Protein AF-A0A1Y2P189-F1 (afdb_monomer)

Solvent-accessible surface area (backbone atoms only — not comparable to full-atom values): 5475 Å² total; per-residue (Å²): 137,90,76,90,80,52,74,67,56,59,51,51,57,57,55,46,60,53,51,62,73,75,42,102,58,95,68,78,78,78,86,77,56,53,72,48,76,42,66,56,98,86,44,70,35,36,37,38,34,44,51,90,64,102,53,94,42,74,49,77,46,73,66,39,88,86,57,56,68,66,59,55,48,52,52,51,52,51,51,52,61,74,62,64,122

Radius of gyration: 15.84 Å; Cα contacts (8 Å, |Δi|>4): 71; chains: 1; bounding box: 47×31×28 Å

Sequence (85 aa):
MGRERSLPVAVARRGWQLVDTFLPVPVPPMPFVYHFDFVRDGEPVLTVERLWGLRDRYVVHVRDPELDPVLALCMAVGLDALQSR

Nearest PDB structures (foldseek):
  5c5k-assembly1_B  TM=3.019E-01  e=3.706E+00  Deinococcus radiodurans R1 = ATCC 13939 = DSM 20539

Organism: NCBI:txid1319510

Structure (mmCIF, N/CA/C/O backbone):
data_AF-A0A1Y2P189-F1
#
_entry.id   AF-A0A1Y2P189-F1
#
loop_
_a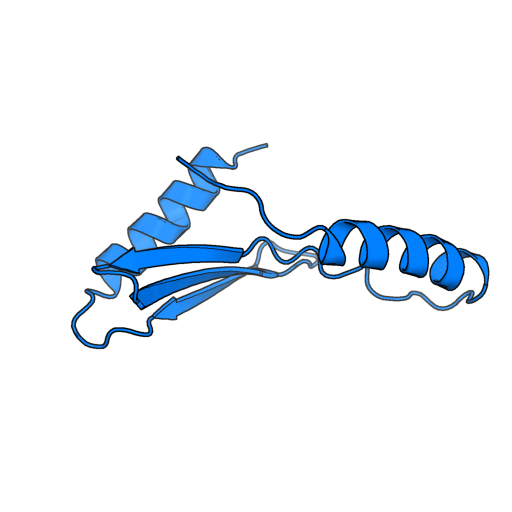tom_site.group_PDB
_atom_site.id
_atom_site.type_symbol
_atom_site.label_atom_id
_atom_site.label_alt_id
_atom_site.label_comp_id
_atom_site.label_asym_id
_atom_site.label_entity_id
_atom_site.label_seq_id
_atom_site.pdbx_PDB_ins_code
_atom_site.Cartn_x
_atom_site.Cartn_y
_atom_site.Cartn_z
_atom_site.occupancy
_atom_site.B_iso_or_equiv
_atom_site.auth_seq_id
_atom_site.auth_comp_id
_atom_site.auth_asym_id
_atom_site.auth_atom_id
_atom_site.pdbx_PDB_model_num
ATOM 1 N N . MET A 1 1 ? -0.006 15.815 3.971 1.00 36.38 1 MET A N 1
ATOM 2 C CA . MET A 1 1 ? 1.404 16.175 4.245 1.00 36.38 1 MET A CA 1
ATOM 3 C C . MET A 1 1 ? 2.165 14.879 4.498 1.00 36.38 1 MET A C 1
ATOM 5 O O . MET A 1 1 ? 2.133 14.373 5.611 1.00 36.38 1 MET A O 1
ATOM 9 N N . GLY A 1 2 ? 2.722 14.271 3.445 1.00 38.53 2 GLY A N 1
ATOM 10 C CA . GLY A 1 2 ? 3.439 12.996 3.543 1.00 38.53 2 GLY A CA 1
ATOM 11 C C . GLY A 1 2 ? 4.818 13.222 4.148 1.00 38.53 2 GLY A C 1
ATOM 12 O 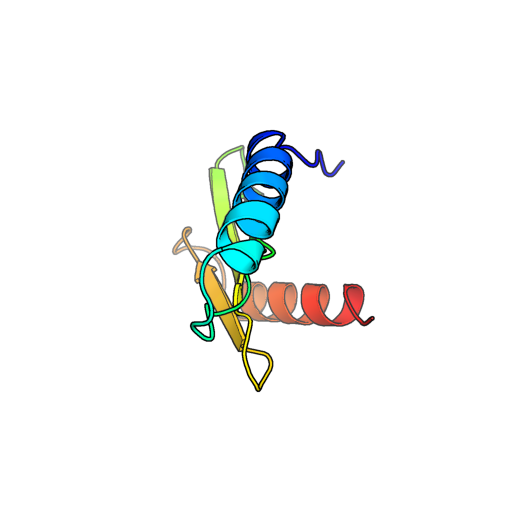O . GLY A 1 2 ? 5.649 13.902 3.555 1.00 38.53 2 GLY A O 1
ATOM 13 N N . ARG A 1 3 ? 5.038 12.719 5.362 1.00 39.34 3 ARG A N 1
ATOM 14 C CA . ARG A 1 3 ? 6.319 12.820 6.060 1.00 39.34 3 ARG A CA 1
ATOM 15 C C . ARG A 1 3 ? 7.086 11.532 5.792 1.00 39.34 3 ARG A C 1
ATOM 17 O O . ARG A 1 3 ? 6.833 10.515 6.428 1.00 39.34 3 ARG A O 1
ATOM 24 N N . GLU A 1 4 ? 7.989 11.582 4.824 1.00 31.33 4 GLU A N 1
ATOM 25 C CA . GLU A 1 4 ? 8.853 10.464 4.459 1.00 31.33 4 GLU A CA 1
ATOM 26 C C . GLU A 1 4 ? 9.836 10.209 5.612 1.00 31.33 4 GLU A C 1
ATOM 28 O O . GLU A 1 4 ? 10.822 10.919 5.815 1.00 31.33 4 GLU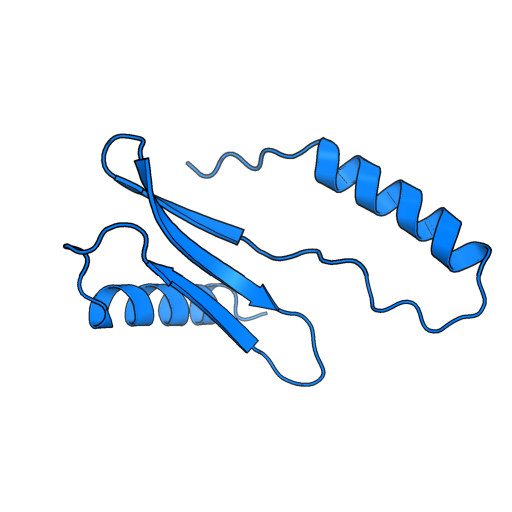 A O 1
ATOM 33 N N . ARG A 1 5 ? 9.497 9.242 6.467 1.00 58.19 5 ARG A N 1
ATOM 34 C CA . ARG A 1 5 ? 10.307 8.852 7.617 1.00 58.19 5 ARG A CA 1
ATOM 35 C C . ARG A 1 5 ? 10.834 7.454 7.376 1.00 58.19 5 ARG A C 1
ATOM 37 O O . ARG A 1 5 ? 10.171 6.482 7.705 1.00 58.19 5 ARG A O 1
ATOM 44 N N . SER A 1 6 ? 12.073 7.361 6.913 1.00 48.88 6 SER A N 1
ATOM 45 C CA . SER A 1 6 ? 12.952 6.288 7.380 1.00 48.88 6 SER A CA 1
ATOM 46 C C . SER A 1 6 ? 14.404 6.518 6.961 1.00 48.88 6 SER A C 1
ATOM 48 O O . SER A 1 6 ? 14.931 5.903 6.042 1.00 48.88 6 SER A O 1
ATOM 50 N N . LEU A 1 7 ? 15.110 7.331 7.749 1.00 53.22 7 LEU A N 1
ATOM 51 C CA . LEU A 1 7 ? 16.566 7.225 7.919 1.00 53.22 7 LEU A CA 1
ATOM 52 C C . LEU A 1 7 ? 17.072 5.752 7.943 1.00 53.22 7 LEU A C 1
ATOM 54 O O . LEU A 1 7 ? 18.084 5.468 7.303 1.00 53.22 7 LEU A O 1
ATOM 58 N N . PRO A 1 8 ? 16.367 4.790 8.585 1.00 53.62 8 PRO A N 1
ATOM 59 C CA . PRO A 1 8 ? 16.709 3.366 8.499 1.00 53.62 8 PRO A CA 1
ATOM 60 C C . PRO A 1 8 ? 16.733 2.771 7.079 1.00 53.62 8 PRO A C 1
ATOM 62 O O . PRO A 1 8 ? 17.582 1.927 6.804 1.00 53.62 8 PRO A O 1
ATOM 65 N N . VAL A 1 9 ? 15.886 3.231 6.151 1.00 55.09 9 VAL A N 1
ATOM 66 C CA . VAL A 1 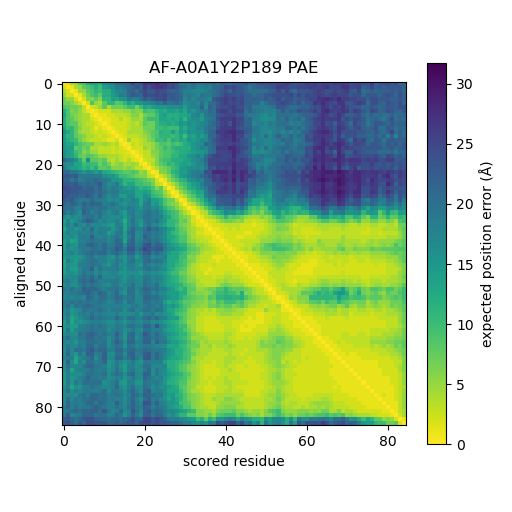9 ? 15.866 2.754 4.752 1.00 55.09 9 VAL A CA 1
ATOM 67 C C . VAL A 1 9 ? 17.098 3.235 3.982 1.00 55.09 9 VAL A C 1
ATOM 69 O O . VAL A 1 9 ? 17.660 2.495 3.172 1.00 55.09 9 VAL A O 1
ATOM 72 N N . ALA A 1 10 ? 17.578 4.447 4.274 1.00 56.53 10 ALA A N 1
ATOM 73 C CA . ALA A 1 10 ? 18.797 4.978 3.666 1.00 56.53 10 ALA A CA 1
ATOM 74 C C . ALA A 1 10 ? 20.053 4.204 4.110 1.00 56.53 10 ALA A C 1
ATOM 76 O O . ALA A 1 10 ? 20.948 3.953 3.300 1.00 56.53 10 ALA A O 1
ATOM 77 N N . VAL A 1 11 ? 20.107 3.785 5.378 1.00 64.62 11 VAL A N 1
ATOM 78 C CA . VAL A 1 11 ? 21.219 2.982 5.913 1.00 64.62 11 VAL A CA 1
ATOM 79 C C . VAL A 1 11 ? 21.174 1.554 5.374 1.00 64.62 11 VAL A C 1
ATOM 81 O O . VAL A 1 11 ? 22.208 1.042 4.942 1.00 64.62 11 VAL A O 1
ATOM 84 N N . ALA A 1 12 ? 19.986 0.944 5.314 1.00 61.47 12 ALA A N 1
ATOM 85 C CA . ALA A 1 12 ? 19.801 -0.376 4.719 1.00 61.47 12 ALA A CA 1
ATOM 86 C C . ALA A 1 12 ? 20.326 -0.404 3.271 1.00 61.47 12 ALA A C 1
ATOM 88 O O . ALA A 1 12 ? 21.191 -1.220 2.953 1.00 61.47 12 ALA A O 1
ATOM 89 N N . ARG A 1 13 ? 19.927 0.568 2.434 1.00 62.38 13 ARG A N 1
ATOM 90 C CA . ARG A 1 13 ? 20.406 0.714 1.043 1.00 62.38 13 ARG A CA 1
ATOM 91 C C . ARG A 1 13 ? 21.930 0.665 0.923 1.00 62.38 13 ARG A C 1
ATOM 93 O O . ARG A 1 13 ? 22.464 0.010 0.032 1.00 62.38 13 ARG A O 1
ATOM 100 N N . ARG A 1 14 ? 22.632 1.371 1.812 1.00 62.97 14 ARG A N 1
ATOM 101 C CA . AR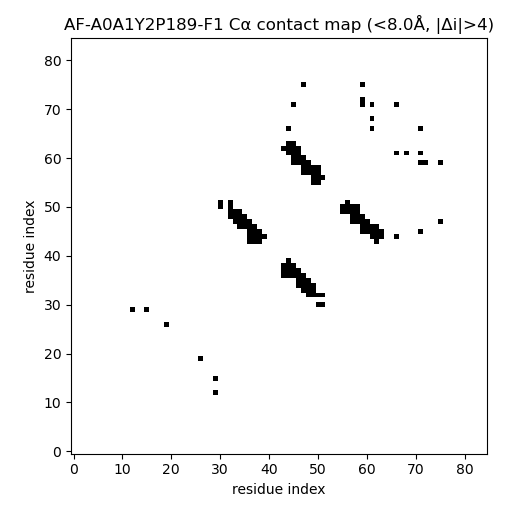G A 1 14 ? 24.095 1.479 1.780 1.00 62.97 14 ARG A CA 1
ATOM 102 C C . ARG A 1 14 ? 24.785 0.193 2.234 1.00 62.97 14 ARG A C 1
ATOM 104 O O . ARG A 1 14 ? 25.802 -0.175 1.658 1.00 62.97 14 ARG A O 1
ATOM 111 N N . GLY A 1 15 ? 24.222 -0.506 3.221 1.00 65.56 15 GLY A N 1
ATOM 112 C CA . GLY A 1 15 ? 24.716 -1.819 3.649 1.00 65.56 15 GLY A CA 1
ATOM 113 C C . GLY A 1 15 ? 24.593 -2.879 2.552 1.00 65.56 15 GLY A C 1
ATOM 114 O O . GLY A 1 15 ? 25.482 -3.709 2.390 1.00 65.56 15 GLY A O 1
ATOM 115 N N . TRP A 1 16 ? 23.539 -2.806 1.739 1.00 59.59 16 TRP A N 1
ATOM 116 C CA . TRP A 1 16 ? 23.298 -3.760 0.655 1.00 59.59 16 TRP A CA 1
ATOM 117 C C . TRP A 1 16 ? 24.228 -3.614 -0.537 1.00 59.59 16 TRP A C 1
ATOM 119 O O . TRP A 1 16 ? 24.672 -4.622 -1.068 1.00 59.59 16 TRP A O 1
ATOM 129 N N . GLN A 1 17 ? 24.590 -2.385 -0.919 1.00 59.44 17 GLN A N 1
ATOM 130 C CA . GLN A 1 17 ? 25.604 -2.163 -1.958 1.00 59.44 17 GLN A CA 1
ATOM 131 C C . GLN A 1 17 ? 26.943 -2.821 -1.600 1.00 59.44 17 GLN A C 1
ATOM 133 O O . GLN A 1 17 ? 27.656 -3.297 -2.480 1.00 59.44 17 GLN A O 1
ATOM 138 N N . LEU A 1 18 ? 27.272 -2.885 -0.307 1.00 64.88 18 LEU A N 1
ATOM 139 C CA . LEU A 1 18 ? 28.460 -3.588 0.165 1.00 64.88 18 LEU A CA 1
ATOM 140 C C . LEU A 1 18 ? 28.274 -5.109 0.065 1.00 64.88 18 LEU A C 1
ATOM 142 O O .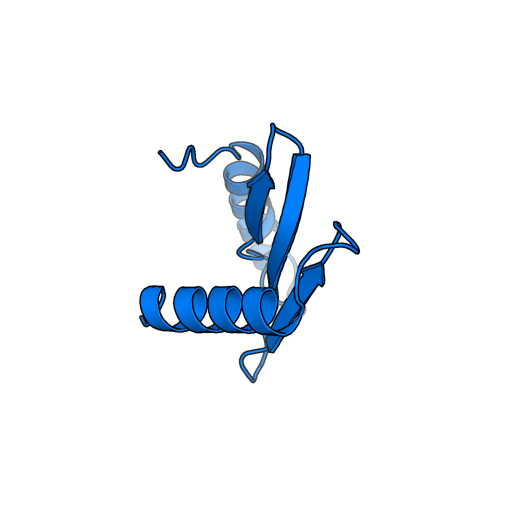 LEU A 1 18 ? 29.151 -5.778 -0.462 1.00 64.88 18 LEU A O 1
ATOM 146 N N . VAL A 1 19 ? 27.131 -5.658 0.489 1.00 62.69 19 VAL A N 1
ATOM 147 C CA . VAL A 1 19 ? 26.846 -7.107 0.391 1.00 62.69 19 VAL A CA 1
ATOM 148 C C . VAL A 1 19 ? 26.855 -7.602 -1.062 1.00 62.69 19 VAL A C 1
ATOM 150 O O . VAL A 1 19 ? 27.483 -8.619 -1.346 1.00 62.69 19 VAL A O 1
ATOM 153 N N . ASP A 1 20 ? 26.236 -6.856 -1.979 1.00 57.16 20 ASP A N 1
ATOM 154 C CA . ASP A 1 20 ? 26.182 -7.154 -3.420 1.00 57.16 20 ASP A CA 1
ATOM 155 C C . ASP A 1 20 ? 27.578 -7.124 -4.076 1.00 57.16 20 ASP A C 1
ATOM 157 O O . ASP A 1 20 ? 27.884 -7.911 -4.965 1.00 57.16 20 ASP A O 1
ATOM 161 N N . THR A 1 21 ? 28.481 -6.274 -3.570 1.00 61.50 21 THR A N 1
ATOM 162 C CA . THR A 1 21 ? 29.879 -6.211 -4.036 1.00 61.50 21 THR A CA 1
ATOM 163 C C . THR A 1 21 ? 30.693 -7.449 -3.629 1.00 61.50 21 THR A C 1
ATOM 165 O O . THR A 1 21 ? 31.634 -7.820 -4.329 1.00 61.50 21 THR A O 1
ATOM 168 N N . PHE A 1 22 ? 30.362 -8.095 -2.504 1.00 59.97 22 PHE A N 1
ATOM 169 C CA . PHE A 1 22 ? 31.172 -9.177 -1.925 1.00 59.97 22 PHE A CA 1
ATOM 170 C C . PHE A 1 22 ? 30.604 -10.591 -2.133 1.00 59.97 22 PHE A C 1
ATOM 172 O O . PHE A 1 22 ? 31.323 -11.559 -1.875 1.00 59.97 22 PHE A O 1
ATOM 179 N N . LEU A 1 23 ? 29.363 -10.747 -2.607 1.00 56.84 23 LEU A N 1
ATOM 180 C CA . LEU A 1 23 ? 28.718 -12.053 -2.773 1.00 56.84 23 LEU A CA 1
ATOM 181 C C . LEU A 1 23 ? 28.226 -12.260 -4.224 1.00 56.84 23 LEU A C 1
ATOM 183 O O . LEU A 1 23 ? 27.213 -11.683 -4.600 1.00 56.84 23 LEU A O 1
ATOM 187 N N . PRO A 1 24 ? 28.866 -13.122 -5.044 1.00 53.19 24 PRO A N 1
ATOM 188 C CA . PRO A 1 24 ? 28.475 -13.386 -6.435 1.00 53.19 24 PRO A CA 1
ATOM 189 C C . PRO A 1 24 ? 27.320 -14.400 -6.519 1.00 53.19 24 PRO A C 1
ATOM 191 O O . PRO A 1 24 ? 27.364 -15.381 -7.260 1.00 53.19 24 PRO A O 1
ATOM 194 N N . VAL A 1 25 ? 26.292 -14.201 -5.701 1.00 57.03 25 VAL A N 1
ATOM 195 C CA . VAL A 1 25 ? 25.035 -14.954 -5.731 1.00 57.03 25 VAL A CA 1
ATOM 196 C C . VAL A 1 25 ? 23.987 -13.983 -6.272 1.00 57.03 25 VAL A C 1
ATOM 198 O O . VAL A 1 25 ? 24.052 -12.815 -5.904 1.00 57.03 25 VAL A O 1
ATOM 201 N N . PRO A 1 26 ? 23.027 -14.388 -7.126 1.00 51.28 26 PRO A N 1
ATOM 202 C CA . PRO A 1 26 ? 21.907 -13.526 -7.491 1.00 51.28 26 PRO A CA 1
ATOM 203 C C . PRO A 1 26 ? 21.055 -13.274 -6.243 1.00 51.28 26 PRO A C 1
ATOM 205 O O . PRO A 1 26 ? 20.097 -13.991 -5.955 1.00 51.28 26 PRO A O 1
ATOM 208 N N . VAL A 1 27 ? 21.459 -12.289 -5.449 1.00 54.38 27 VAL A N 1
ATOM 209 C CA . VAL A 1 27 ? 20.717 -11.815 -4.292 1.00 54.38 27 VAL A CA 1
ATOM 210 C C . VAL A 1 27 ? 19.480 -11.109 -4.853 1.00 54.38 27 VAL A C 1
ATOM 212 O O . VAL A 1 27 ? 19.628 -10.219 -5.695 1.00 54.38 27 VAL A O 1
ATOM 215 N N . PRO A 1 28 ? 18.251 -11.505 -4.474 1.00 54.66 28 PRO A N 1
ATOM 216 C CA . PRO A 1 28 ? 17.057 -10.812 -4.940 1.00 54.66 28 PRO A CA 1
ATOM 217 C C . PRO A 1 28 ? 17.174 -9.324 -4.578 1.00 54.66 28 PRO A C 1
ATOM 219 O O . PRO A 1 28 ? 17.586 -9.017 -3.457 1.00 54.66 28 PRO A O 1
ATOM 222 N N . PRO A 1 29 ? 16.869 -8.400 -5.507 1.00 54.59 29 PRO A N 1
ATOM 223 C CA . PRO A 1 29 ? 17.110 -6.981 -5.301 1.00 54.59 29 PRO A CA 1
ATOM 224 C C . PRO A 1 29 ? 16.380 -6.511 -4.045 1.00 54.59 29 PRO A C 1
ATOM 226 O O . PRO A 1 29 ? 15.234 -6.877 -3.791 1.00 54.59 29 PRO A O 1
ATOM 229 N N . MET A 1 30 ? 17.098 -5.729 -3.247 1.00 53.69 30 MET A N 1
ATOM 230 C CA . MET A 1 30 ? 16.687 -5.207 -1.952 1.00 53.69 30 MET A CA 1
ATOM 231 C C . MET A 1 30 ? 15.208 -4.755 -1.896 1.00 53.69 30 MET A C 1
ATOM 233 O O . MET A 1 30 ? 14.755 -4.070 -2.817 1.00 53.69 30 MET A O 1
ATOM 237 N N . PRO A 1 31 ? 14.461 -5.053 -0.812 1.00 53.94 31 PRO A N 1
ATOM 238 C CA . PRO A 1 31 ? 13.030 -4.793 -0.725 1.00 53.94 31 PRO A CA 1
ATOM 239 C C . PRO A 1 31 ? 12.780 -3.315 -0.396 1.00 53.94 31 PRO A C 1
ATOM 241 O O . PRO A 1 31 ? 12.472 -2.963 0.740 1.00 53.94 31 PRO A O 1
ATOM 244 N N . PHE A 1 32 ? 12.889 -2.416 -1.375 1.00 52.22 32 PHE A N 1
ATOM 245 C CA . PHE A 1 32 ? 12.160 -1.146 -1.287 1.00 52.22 32 PHE A CA 1
ATOM 246 C C . PHE A 1 32 ? 10.685 -1.456 -1.534 1.00 52.22 32 PHE A C 1
ATOM 248 O O . PHE A 1 32 ? 10.153 -1.223 -2.617 1.00 52.22 32 PHE A O 1
ATOM 255 N N . VAL A 1 33 ? 10.047 -2.068 -0.538 1.00 58.00 33 VAL A N 1
ATOM 256 C CA . VAL A 1 33 ? 8.599 -2.204 -0.513 1.00 58.00 33 VAL A CA 1
ATOM 257 C C . VAL A 1 33 ? 8.077 -0.789 -0.334 1.00 58.00 33 VAL A C 1
ATOM 259 O O . VAL A 1 33 ? 8.295 -0.142 0.691 1.00 58.00 33 VAL A O 1
ATOM 262 N N . TYR A 1 34 ? 7.468 -0.258 -1.384 1.00 62.84 34 TYR A N 1
ATOM 263 C CA . TYR A 1 34 ? 6.691 0.958 -1.246 1.00 62.84 34 TYR A CA 1
ATOM 264 C C . TYR A 1 34 ? 5.476 0.601 -0.395 1.00 62.84 34 TYR A C 1
ATOM 266 O O . TYR A 1 34 ? 4.597 -0.125 -0.859 1.00 62.84 34 TYR A O 1
ATOM 274 N N . HIS A 1 35 ? 5.483 1.062 0.855 1.00 72.69 35 HIS A N 1
ATOM 275 C CA . HIS A 1 35 ? 4.367 0.931 1.781 1.00 72.69 35 HIS A CA 1
ATOM 276 C C . HIS A 1 35 ? 3.577 2.236 1.768 1.00 72.69 35 HIS A C 1
ATOM 278 O O . HIS A 1 35 ? 4.092 3.292 2.142 1.00 72.69 35 HIS A O 1
ATOM 284 N N . PHE A 1 36 ? 2.325 2.167 1.335 1.00 78.31 36 PHE A N 1
ATOM 285 C CA . PHE A 1 36 ? 1.379 3.262 1.494 1.00 78.31 36 PHE A CA 1
ATOM 286 C C . PHE A 1 36 ? 0.459 2.934 2.658 1.00 78.31 36 PHE A C 1
ATOM 288 O O . PHE A 1 36 ? -0.394 2.057 2.535 1.00 78.31 36 PHE A O 1
ATOM 295 N N . ASP A 1 37 ? 0.644 3.637 3.773 1.00 83.88 37 ASP A N 1
ATOM 296 C CA . ASP A 1 37 ? -0.223 3.531 4.942 1.00 83.88 37 ASP A CA 1
ATOM 297 C C . ASP A 1 37 ? -1.297 4.618 4.909 1.00 83.88 37 ASP A C 1
ATOM 299 O O . ASP A 1 37 ? -1.010 5.818 4.850 1.00 83.88 37 ASP A O 1
ATOM 303 N N . PHE A 1 38 ? -2.549 4.189 4.997 1.00 85.25 38 PHE A N 1
ATOM 304 C CA . PHE A 1 38 ? -3.695 5.054 5.212 1.00 85.25 38 PHE A CA 1
ATOM 305 C C . PHE A 1 38 ? -4.105 4.964 6.671 1.00 85.25 38 PHE A C 1
ATOM 307 O O . PHE A 1 38 ? -4.342 3.876 7.198 1.00 85.25 38 PHE A O 1
ATOM 314 N N . VAL A 1 39 ? -4.200 6.124 7.313 1.00 87.75 39 VAL A N 1
ATOM 315 C CA . VAL A 1 39 ? -4.560 6.245 8.724 1.00 87.75 39 VAL A CA 1
ATOM 316 C C . VAL A 1 39 ? -5.912 6.932 8.874 1.00 87.75 39 VAL A C 1
ATOM 318 O O . VAL A 1 39 ? -6.199 7.906 8.174 1.00 87.75 39 VAL A O 1
ATOM 321 N N . ARG A 1 40 ? -6.724 6.445 9.809 1.00 85.44 40 ARG A N 1
ATOM 322 C CA . ARG A 1 40 ? -7.948 7.088 10.298 1.00 85.44 40 ARG A CA 1
ATOM 323 C C . ARG A 1 40 ? -7.793 7.236 11.808 1.00 85.44 40 ARG A C 1
ATOM 325 O O . ARG A 1 40 ? -7.384 6.293 12.468 1.00 85.44 40 ARG A O 1
ATOM 332 N N . ASP A 1 41 ? -8.010 8.439 12.330 1.00 87.56 41 ASP A N 1
ATOM 333 C CA . ASP A 1 41 ? -7.891 8.741 13.768 1.00 87.56 41 ASP A CA 1
ATOM 334 C C . ASP A 1 41 ? -6.545 8.348 14.414 1.00 87.56 41 ASP A C 1
ATOM 336 O O . ASP A 1 41 ? -6.440 8.133 15.617 1.00 87.56 41 ASP A O 1
ATOM 340 N N . GLY A 1 42 ? -5.476 8.303 13.611 1.00 84.81 42 GLY A N 1
ATOM 341 C CA . GLY A 1 42 ? -4.132 7.922 14.055 1.00 84.81 42 GLY A CA 1
ATOM 342 C C . GLY A 1 42 ? -3.837 6.422 13.984 1.00 84.81 42 GLY A C 1
ATOM 343 O O . GLY A 1 42 ? -2.681 6.039 14.161 1.00 84.81 42 GLY A O 1
ATOM 344 N N . GLU A 1 43 ? -4.825 5.590 13.651 1.00 85.38 43 GLU A N 1
ATOM 345 C CA . GLU A 1 43 ? -4.662 4.149 13.476 1.00 85.38 43 GLU A CA 1
ATOM 346 C C . GLU A 1 43 ? -4.598 3.766 11.987 1.00 85.38 43 GLU A C 1
ATOM 348 O O . GLU A 1 43 ? -5.339 4.311 11.164 1.00 85.38 43 GLU A O 1
ATOM 353 N N . PRO A 1 44 ? -3.698 2.850 11.590 1.00 84.12 44 PRO A N 1
ATOM 354 C CA . PRO A 1 44 ? -3.577 2.422 10.203 1.00 84.12 44 PRO A CA 1
ATOM 355 C C . PRO A 1 44 ? -4.712 1.467 9.817 1.00 84.12 44 PRO A C 1
ATOM 357 O O . PRO A 1 44 ? -4.796 0.355 10.334 1.00 84.12 44 PRO A O 1
ATOM 360 N N . VAL A 1 45 ? -5.536 1.880 8.856 1.00 91.31 45 VAL A N 1
ATOM 361 C CA . VAL A 1 45 ? -6.717 1.130 8.391 1.00 91.31 45 VAL A CA 1
ATOM 362 C C . VAL A 1 45 ? -6.448 0.308 7.131 1.00 91.31 45 VAL A C 1
ATOM 364 O O . VAL A 1 45 ? -7.044 -0.752 6.935 1.00 91.31 45 VAL A O 1
ATOM 367 N N . LEU A 1 46 ? -5.524 0.769 6.286 1.00 89.81 46 LEU A N 1
ATOM 368 C CA . LEU A 1 46 ? -5.175 0.146 5.012 1.00 89.81 46 LEU A CA 1
ATOM 369 C C . LEU A 1 46 ? -3.680 0.330 4.748 1.00 89.81 46 LEU A C 1
ATOM 371 O O . LEU A 1 46 ? -3.175 1.448 4.830 1.00 89.81 46 LEU A O 1
ATOM 375 N N . THR A 1 47 ? -2.999 -0.748 4.377 1.00 88.06 47 THR A N 1
ATOM 376 C CA . THR A 1 47 ? -1.605 -0.719 3.923 1.00 88.06 47 THR A CA 1
ATOM 377 C C . THR A 1 47 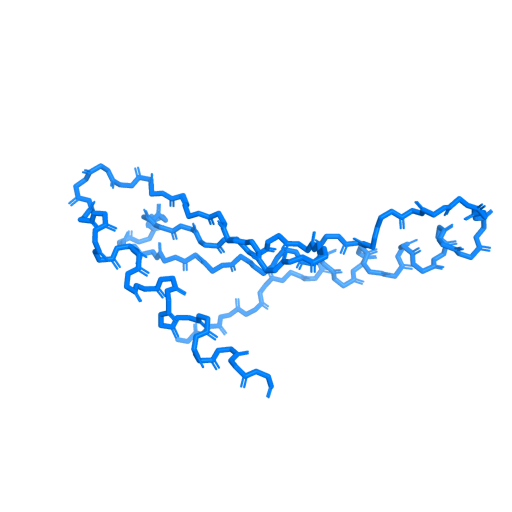? -1.524 -1.347 2.535 1.00 88.06 47 THR A C 1
ATOM 379 O O . THR A 1 47 ? -2.016 -2.456 2.327 1.00 88.06 47 THR A O 1
ATOM 382 N N . VAL A 1 48 ? -0.913 -0.653 1.576 1.00 86.88 48 VAL A N 1
ATOM 383 C CA . VAL A 1 48 ? -0.656 -1.179 0.226 1.00 86.88 48 VAL A CA 1
ATOM 384 C C . VAL A 1 48 ? 0.840 -1.363 0.040 1.00 86.88 48 VAL A C 1
ATOM 386 O O . VAL A 1 48 ? 1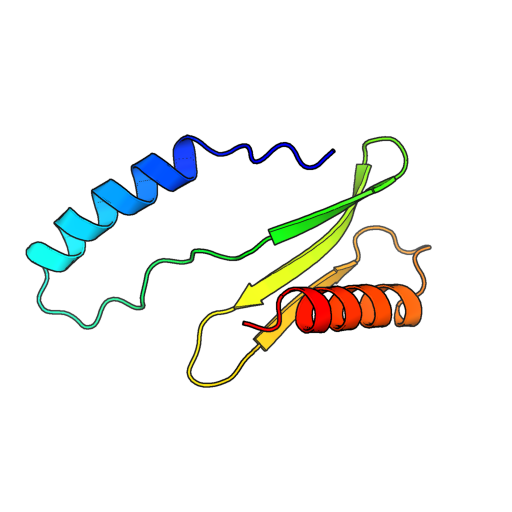.609 -0.422 0.226 1.00 86.88 48 VAL A O 1
ATOM 389 N N . GLU A 1 49 ? 1.236 -2.570 -0.347 1.00 81.94 49 GLU A N 1
ATOM 390 C CA . GLU A 1 49 ? 2.623 -2.970 -0.549 1.00 81.94 49 GLU A CA 1
ATOM 391 C C . GLU A 1 49 ? 2.845 -3.382 -1.999 1.00 81.94 49 GLU A C 1
ATOM 393 O O . GLU A 1 49 ? 2.168 -4.274 -2.515 1.00 81.94 49 GLU A O 1
ATOM 398 N N . ARG A 1 50 ? 3.819 -2.763 -2.667 1.00 76.62 50 ARG A N 1
ATOM 399 C CA . ARG A 1 50 ? 4.264 -3.219 -3.988 1.00 76.62 50 ARG A CA 1
ATOM 400 C C . ARG A 1 50 ? 5.403 -4.220 -3.831 1.00 76.62 50 ARG A C 1
ATOM 402 O O . ARG A 1 50 ? 6.488 -3.862 -3.374 1.00 76.62 50 ARG A O 1
ATOM 409 N N . LEU A 1 51 ? 5.167 -5.461 -4.249 1.00 69.06 51 LEU A N 1
ATOM 410 C CA . LEU A 1 51 ? 6.190 -6.498 -4.300 1.00 69.06 51 LEU A CA 1
ATOM 411 C C . LEU A 1 51 ? 6.957 -6.411 -5.618 1.00 69.06 51 LEU A C 1
ATOM 413 O O . LEU A 1 51 ? 6.372 -6.318 -6.698 1.00 69.06 51 LEU A O 1
ATOM 417 N N . TRP A 1 52 ? 8.281 -6.478 -5.521 1.00 60.22 52 TRP A N 1
ATOM 418 C CA . TRP A 1 52 ? 9.155 -6.496 -6.686 1.00 60.22 52 TRP A CA 1
ATOM 419 C C . TRP A 1 52 ? 9.214 -7.903 -7.294 1.00 60.22 52 TRP A C 1
ATOM 421 O O . TRP A 1 52 ? 9.310 -8.901 -6.578 1.00 60.22 52 TRP A O 1
ATOM 431 N N . GLY A 1 53 ? 9.157 -7.999 -8.620 1.00 61.78 53 GLY A N 1
ATOM 432 C CA . GLY A 1 53 ? 9.182 -9.269 -9.341 1.00 61.78 53 GLY A CA 1
ATOM 433 C C . GLY A 1 53 ? 9.061 -9.078 -10.851 1.00 61.78 53 GLY A C 1
ATOM 434 O O . GLY A 1 53 ? 8.904 -7.963 -11.334 1.00 61.78 53 GLY A O 1
ATOM 435 N N . LEU A 1 54 ? 9.103 -10.181 -11.610 1.00 54.41 54 LEU A N 1
ATOM 436 C CA . LEU A 1 54 ? 8.972 -10.167 -13.080 1.00 54.41 54 LEU A CA 1
ATOM 437 C C . LEU A 1 54 ? 7.640 -9.548 -13.562 1.00 54.41 54 LEU A C 1
ATOM 439 O O . LEU A 1 54 ? 7.511 -9.149 -14.715 1.00 54.41 54 LEU A O 1
ATOM 443 N N . ARG A 1 55 ? 6.635 -9.504 -12.682 1.00 61.28 55 ARG A N 1
ATOM 444 C CA . ARG A 1 55 ? 5.333 -8.868 -12.889 1.00 61.28 55 ARG A CA 1
ATOM 445 C C . ARG A 1 55 ? 5.010 -7.998 -11.687 1.00 61.28 55 ARG A C 1
ATOM 447 O O . ARG A 1 55 ? 5.363 -8.364 -10.565 1.00 61.28 55 ARG A O 1
ATOM 454 N N . ASP A 1 56 ? 4.273 -6.922 -11.935 1.00 71.56 56 ASP A N 1
ATOM 455 C CA . ASP A 1 56 ? 3.752 -6.072 -10.874 1.00 71.56 56 ASP A CA 1
ATOM 456 C C . ASP A 1 56 ? 2.782 -6.868 -9.999 1.00 71.56 56 ASP A C 1
ATOM 458 O O . ASP A 1 56 ? 1.845 -7.514 -10.481 1.00 71.56 56 ASP A O 1
ATOM 462 N N . ARG A 1 57 ? 3.052 -6.863 -8.695 1.00 76.44 57 ARG A N 1
ATOM 463 C CA . ARG A 1 57 ? 2.226 -7.520 -7.691 1.00 76.44 57 ARG A CA 1
ATOM 464 C C . ARG A 1 57 ? 2.039 -6.571 -6.522 1.00 76.44 57 ARG A C 1
ATOM 466 O O . ARG A 1 57 ? 3.010 -6.056 -5.976 1.00 76.44 57 ARG A O 1
ATOM 473 N N . TYR A 1 58 ? 0.787 -6.401 -6.128 1.00 80.12 58 TYR A N 1
ATOM 474 C CA . TYR A 1 58 ? 0.398 -5.572 -5.000 1.00 80.12 58 TYR A CA 1
ATOM 475 C C . TYR A 1 58 ? -0.232 -6.449 -3.924 1.00 80.12 58 TYR A C 1
ATOM 477 O O . TYR A 1 58 ? -1.029 -7.337 -4.235 1.00 80.12 58 TYR A O 1
ATOM 485 N N . VAL A 1 59 ? 0.138 -6.212 -2.670 1.00 84.81 59 VAL A N 1
ATOM 486 C CA . VAL A 1 59 ? -0.512 -6.794 -1.498 1.00 84.81 59 VAL A CA 1
ATOM 487 C C . VAL A 1 59 ? -1.245 -5.675 -0.781 1.00 84.81 59 VAL A C 1
ATOM 489 O O . VAL A 1 59 ? -0.673 -4.631 -0.485 1.00 84.81 59 VAL A O 1
ATOM 492 N N . VAL A 1 60 ? -2.533 -5.886 -0.539 1.00 88.38 60 VAL A N 1
ATOM 493 C CA . VAL A 1 60 ? -3.399 -4.917 0.124 1.00 88.38 60 VAL A CA 1
ATOM 494 C C . VAL A 1 60 ? -3.813 -5.509 1.464 1.00 88.38 60 VAL A C 1
ATOM 496 O O . VAL A 1 60 ? -4.524 -6.510 1.513 1.00 88.38 60 VAL A O 1
ATOM 499 N N . HIS A 1 61 ? -3.343 -4.902 2.548 1.00 88.25 61 HIS A N 1
ATOM 500 C CA . HIS A 1 61 ? -3.689 -5.270 3.914 1.00 88.25 61 HIS A CA 1
ATOM 501 C C . HIS A 1 61 ? -4.774 -4.334 4.437 1.00 88.25 61 HIS A C 1
ATOM 503 O O . HIS A 1 61 ? -4.509 -3.170 4.736 1.00 88.25 61 HIS A O 1
ATOM 509 N N . VAL A 1 62 ? -5.988 -4.857 4.572 1.00 89.19 62 VAL A N 1
ATOM 510 C CA . VAL A 1 62 ? -7.096 -4.173 5.245 1.00 89.19 62 VAL A CA 1
ATOM 511 C C . VAL A 1 62 ? -7.050 -4.559 6.722 1.00 89.19 62 VAL A C 1
ATOM 513 O O . VAL A 1 62 ? -7.171 -5.738 7.051 1.00 89.19 62 VAL A O 1
ATOM 516 N N . ARG A 1 63 ? -6.799 -3.585 7.602 1.00 86.69 63 ARG A N 1
ATOM 517 C CA . ARG A 1 63 ? -6.727 -3.803 9.059 1.00 86.69 63 ARG A CA 1
ATOM 518 C C . ARG A 1 63 ? -8.052 -3.509 9.749 1.00 86.69 63 ARG A C 1
ATOM 520 O O . ARG A 1 63 ? -8.373 -4.164 10.734 1.00 86.69 63 ARG A O 1
ATOM 527 N N . ASP A 1 64 ? -8.798 -2.549 9.218 1.00 87.62 64 ASP A N 1
ATOM 528 C CA . ASP A 1 64 ? -10.126 -2.191 9.702 1.00 87.62 64 ASP A CA 1
ATOM 529 C C . ASP A 1 64 ? -11.189 -3.073 9.016 1.00 87.62 64 ASP A C 1
ATOM 531 O O . ASP A 1 64 ? -11.362 -2.965 7.799 1.00 87.62 64 ASP A O 1
ATOM 535 N N . PRO A 1 65 ? -11.896 -3.954 9.748 1.00 87.44 65 PRO A N 1
ATOM 536 C CA . PRO A 1 65 ? -12.934 -4.808 9.173 1.00 87.44 65 PRO A CA 1
ATOM 537 C C . PRO A 1 65 ? -14.168 -4.029 8.694 1.00 87.44 65 PRO A C 1
ATOM 539 O O . PRO A 1 65 ? -14.959 -4.576 7.928 1.00 87.44 65 PRO A O 1
ATOM 542 N N . GLU A 1 66 ? -14.348 -2.778 9.126 1.00 91.06 66 GLU A N 1
ATOM 543 C CA . GLU A 1 66 ? -15.441 -1.910 8.679 1.00 91.06 66 GLU A CA 1
ATOM 544 C C . GLU A 1 66 ? -15.117 -1.195 7.357 1.00 91.06 66 GLU A C 1
ATOM 546 O O . GLU A 1 66 ? -15.987 -0.562 6.751 1.00 91.06 66 GLU A O 1
ATOM 551 N N . LEU A 1 67 ? -13.871 -1.290 6.882 1.00 88.62 67 LEU A N 1
ATOM 552 C CA . LEU A 1 67 ? -13.465 -0.703 5.614 1.00 88.62 67 LEU A CA 1
ATOM 553 C C . LEU A 1 67 ? -14.010 -1.521 4.437 1.00 88.62 67 LEU A C 1
ATOM 555 O O . LEU A 1 67 ? -13.746 -2.717 4.311 1.00 88.62 67 LEU A O 1
ATOM 559 N N . ASP A 1 68 ? -14.706 -0.847 3.520 1.00 93.06 68 ASP A N 1
ATOM 560 C CA . ASP A 1 68 ? -15.196 -1.470 2.291 1.00 93.06 68 ASP A CA 1
ATOM 561 C C . ASP A 1 68 ? -14.016 -2.009 1.443 1.00 93.06 68 ASP A C 1
ATOM 563 O O . ASP A 1 68 ? -13.125 -1.240 1.052 1.00 93.06 68 ASP A O 1
ATOM 567 N N . PRO A 1 69 ? -13.989 -3.316 1.115 1.00 88.50 69 PRO A N 1
ATOM 568 C CA . PRO A 1 69 ? -12.929 -3.910 0.304 1.00 88.50 69 PRO A CA 1
ATOM 569 C C . PRO A 1 69 ? -12.858 -3.335 -1.118 1.00 88.50 69 PRO A C 1
ATOM 571 O O . PRO A 1 69 ? -11.773 -3.281 -1.701 1.00 88.50 69 PRO A O 1
ATOM 574 N N . VAL A 1 70 ? -13.978 -2.871 -1.681 1.00 92.50 70 VAL A N 1
ATOM 575 C CA . VAL A 1 70 ? -13.996 -2.211 -2.995 1.00 92.50 70 VAL A CA 1
ATOM 576 C C . VAL A 1 70 ? -13.283 -0.868 -2.912 1.00 92.50 70 VAL A C 1
ATOM 578 O O . VAL A 1 70 ? -12.455 -0.556 -3.768 1.00 92.50 70 VAL A O 1
ATOM 581 N N . LEU A 1 71 ? -13.539 -0.094 -1.853 1.00 91.12 71 LEU A N 1
ATOM 582 C CA . LEU A 1 71 ? -12.840 1.165 -1.607 1.00 91.12 71 LEU A CA 1
ATOM 583 C C . LEU A 1 71 ? -11.332 0.935 -1.455 1.00 91.12 71 LEU A C 1
ATOM 585 O O . LEU A 1 71 ? -10.544 1.639 -2.084 1.00 91.12 71 LEU A O 1
ATOM 589 N N . ALA A 1 72 ? -10.929 -0.068 -0.671 1.00 90.00 72 ALA A N 1
ATOM 590 C CA . ALA A 1 72 ? -9.522 -0.421 -0.493 1.00 90.00 72 ALA A CA 1
ATOM 591 C C . ALA A 1 72 ? -8.827 -0.736 -1.831 1.00 90.00 72 ALA A C 1
ATOM 593 O O . ALA A 1 72 ? -7.716 -0.262 -2.084 1.00 90.00 72 ALA A O 1
ATOM 594 N N . LEU A 1 73 ? -9.501 -1.474 -2.719 1.00 89.31 73 LEU A N 1
ATOM 595 C CA . LEU A 1 73 ? -8.985 -1.784 -4.051 1.00 89.31 73 LEU A CA 1
ATOM 596 C C . LEU A 1 73 ? -8.901 -0.538 -4.945 1.00 89.31 73 LEU A C 1
ATOM 598 O O . LEU A 1 73 ? -7.876 -0.322 -5.587 1.00 89.31 73 LEU A O 1
ATOM 602 N N . CYS A 1 74 ? -9.935 0.309 -4.956 1.00 92.25 74 CYS A N 1
ATOM 603 C CA . CYS A 1 74 ? -9.929 1.574 -5.696 1.00 92.25 74 CYS A CA 1
ATOM 604 C C . CYS A 1 74 ? -8.770 2.481 -5.264 1.00 92.25 74 CYS A C 1
ATOM 606 O O . CYS A 1 74 ? -8.115 3.083 -6.112 1.00 92.25 74 CYS A O 1
ATOM 608 N N . MET A 1 75 ? -8.476 2.542 -3.961 1.00 89.25 75 MET A N 1
ATOM 609 C CA . MET A 1 75 ? -7.334 3.293 -3.433 1.00 89.25 75 MET A CA 1
ATOM 610 C C . MET A 1 75 ? -5.999 2.715 -3.911 1.00 89.25 75 MET A C 1
ATOM 612 O O . MET A 1 75 ? -5.123 3.475 -4.321 1.00 89.25 75 MET A O 1
ATOM 616 N N . ALA A 1 76 ? -5.847 1.387 -3.911 1.00 86.56 76 ALA A N 1
ATOM 617 C CA . ALA A 1 76 ? -4.643 0.727 -4.415 1.00 86.56 76 ALA A CA 1
ATOM 618 C C . ALA A 1 76 ? -4.431 0.975 -5.921 1.00 86.56 76 ALA A C 1
ATOM 620 O O . ALA A 1 76 ? -3.325 1.311 -6.337 1.00 86.56 76 ALA A O 1
ATOM 621 N N . VAL A 1 77 ? -5.492 0.883 -6.729 1.00 87.62 77 VAL A N 1
ATOM 622 C CA . VAL A 1 77 ? -5.443 1.168 -8.175 1.00 87.62 77 VAL A CA 1
ATOM 623 C C . VAL A 1 77 ? -5.170 2.650 -8.442 1.00 87.62 77 VAL A C 1
ATOM 625 O O . VAL A 1 77 ? -4.366 2.982 -9.307 1.00 87.62 77 VAL A O 1
ATOM 628 N N . GLY A 1 78 ? -5.794 3.556 -7.686 1.00 87.31 78 GLY A N 1
ATOM 629 C CA . GLY A 1 78 ? -5.529 4.991 -7.788 1.00 87.31 78 GLY A CA 1
ATOM 630 C C . GLY A 1 78 ? -4.079 5.340 -7.447 1.00 87.31 78 GLY A C 1
ATOM 631 O O . GLY A 1 78 ? -3.463 6.146 -8.140 1.00 87.31 78 GLY A O 1
ATOM 632 N N . LEU A 1 79 ? -3.506 4.696 -6.424 1.00 82.81 79 LEU A N 1
ATOM 633 C CA . LEU A 1 79 ? -2.087 4.817 -6.083 1.00 82.81 79 LEU A CA 1
ATOM 634 C C . LEU A 1 79 ? -1.169 4.304 -7.195 1.00 82.81 79 LEU A C 1
ATOM 636 O O . LEU A 1 79 ? -0.168 4.960 -7.473 1.00 82.81 79 LEU A O 1
ATOM 640 N N . ASP A 1 80 ? -1.490 3.161 -7.806 1.00 80.94 80 ASP A N 1
ATOM 641 C CA . ASP A 1 80 ? -0.743 2.600 -8.940 1.00 80.94 80 ASP A CA 1
ATOM 642 C C . ASP A 1 80 ? -0.774 3.550 -10.146 1.00 80.94 80 ASP A C 1
ATOM 644 O O . ASP A 1 80 ? 0.266 3.877 -10.715 1.00 80.94 80 ASP A O 1
ATOM 648 N N . ALA A 1 81 ? -1.951 4.096 -10.461 1.00 84.56 81 ALA A N 1
ATOM 649 C CA . ALA A 1 81 ? -2.124 5.068 -11.535 1.00 84.56 81 ALA A CA 1
ATOM 650 C C . ALA A 1 81 ? -1.373 6.387 -11.274 1.00 84.56 81 ALA A C 1
ATOM 652 O 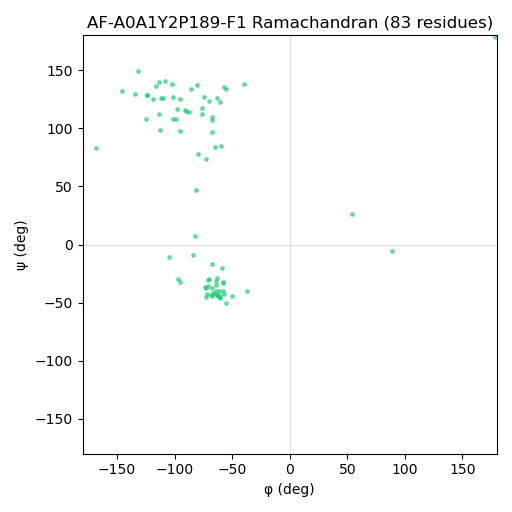O . ALA A 1 81 ? -0.769 6.937 -12.190 1.00 84.56 81 ALA A O 1
ATOM 653 N N . LEU A 1 82 ? -1.369 6.895 -10.035 1.00 79.44 82 LEU A N 1
ATOM 654 C CA . LEU A 1 82 ? -0.618 8.105 -9.661 1.00 79.44 82 LEU A CA 1
ATOM 655 C C . LEU A 1 82 ? 0.898 7.880 -9.642 1.00 79.44 82 LEU A C 1
ATOM 657 O O . LEU A 1 82 ? 1.659 8.803 -9.915 1.00 79.44 82 LEU A O 1
ATOM 661 N N . GLN A 1 83 ? 1.336 6.661 -9.331 1.00 71.00 83 GLN A N 1
ATOM 662 C CA . GLN A 1 83 ? 2.737 6.248 -9.402 1.00 71.00 83 GLN A CA 1
ATOM 663 C C . GLN A 1 83 ? 3.172 5.840 -10.805 1.00 71.00 83 GLN A C 1
ATOM 665 O O . GLN A 1 83 ? 4.283 5.329 -10.951 1.00 71.00 83 GLN A O 1
ATOM 670 N N . SER A 1 84 ? 2.325 6.034 -11.822 1.00 58.66 84 SER A N 1
ATOM 671 C CA . SER A 1 84 ? 2.638 5.755 -13.219 1.00 58.66 84 SER A CA 1
ATOM 672 C C . SER A 1 84 ? 3.848 6.572 -13.700 1.00 58.66 84 SER A C 1
ATOM 674 O O . SER A 1 84 ? 3.687 7.600 -14.351 1.00 58.66 84 SER A O 1
ATOM 676 N N . ARG A 1 85 ? 5.021 5.992 -13.420 1.00 51.28 85 ARG A N 1
ATOM 677 C CA . ARG A 1 85 ? 6.353 6.084 -14.033 1.00 51.28 85 ARG A CA 1
ATOM 678 C C . ARG A 1 85 ? 7.035 7.447 -14.046 1.00 51.28 85 ARG A C 1
ATOM 680 O O . ARG A 1 85 ? 6.713 8.276 -14.919 1.00 51.28 85 ARG A O 1
#

pLDDT: mean 71.16, std 16.17, range [31.33, 93.06]

Mean predicted aligned error: 12.46 Å

Foldseek 3Di:
DDDDDDPVVVVVVVVVVVVVVPDPDPDPPDPPFPWDFDDDPNHTQKIWTWDDDPDTDIDIDGPDPPDDVVVSVVVNVVVVVVVPD

Secondary structure (DSSP, 8-state):
------HHHHHHHHHHHHHHHH--S-PPP----EEEEEEETTEEEEEEEEE-SSS-EEEEEE--TTS-HHHHHHHHHHHHHHT--